Protein AF-A0A2E9A7Q0-F1 (afdb_monomer_lite)

Foldseek 3Di:
DPPDDDDPCCVPPPVNVVCCVVPPLVPDDDDQDDCVQAVDQQDWDWGDSDPDIDIDGHD

pLDDT: mean 88.86, std 8.16, range [49.19, 94.94]

Sequence (59 aa):
MRGDSVGSDRYTCTDYLQREYQNVWHTVWNIGGVAYQMPEPGDYLTTELGIDSIIMARQ

Structure (mmCIF, N/CA/C/O backbone):
data_AF-A0A2E9A7Q0-F1
#
_entry.id   AF-A0A2E9A7Q0-F1
#
loop_
_atom_site.group_PDB
_atom_site.id
_atom_site.type_symbol
_atom_site.label_atom_id
_atom_site.label_alt_id
_atom_site.label_comp_id
_atom_site.label_asym_id
_atom_site.label_entity_id
_atom_site.label_seq_id
_atom_site.pdbx_PDB_ins_code
_atom_site.Cartn_x
_atom_site.Cartn_y
_atom_site.Cartn_z
_atom_site.occupancy
_atom_site.B_iso_or_equiv
_atom_site.auth_seq_id
_atom_site.auth_comp_id
_atom_site.auth_asym_id
_atom_site.auth_atom_id
_atom_site.pdbx_PDB_model_num
ATOM 1 N N . MET A 1 1 ? 29.543 -0.367 -7.148 1.00 49.19 1 MET A N 1
ATOM 2 C CA . MET A 1 1 ? 28.171 -0.197 -7.673 1.00 49.19 1 MET A CA 1
ATOM 3 C C . MET A 1 1 ? 28.126 -0.828 -9.054 1.00 49.19 1 MET A C 1
ATOM 5 O O . MET A 1 1 ? 28.974 -0.474 -9.863 1.00 49.19 1 MET A O 1
ATOM 9 N N . ARG A 1 2 ? 27.243 -1.808 -9.305 1.00 61.69 2 ARG A N 1
ATOM 10 C CA . ARG A 1 2 ? 27.041 -2.341 -10.665 1.00 61.69 2 ARG A CA 1
ATOM 11 C C . ARG A 1 2 ? 26.417 -1.218 -11.493 1.00 61.69 2 ARG A C 1
ATOM 13 O O . ARG A 1 2 ? 25.356 -0.734 -11.123 1.00 61.69 2 ARG A O 1
ATOM 20 N N . GLY A 1 3 ? 27.125 -0.731 -12.508 1.00 66.12 3 GLY A N 1
ATOM 21 C CA . GLY A 1 3 ? 26.729 0.409 -13.343 1.00 66.12 3 GLY A CA 1
ATOM 22 C C . GLY A 1 3 ? 25.597 0.086 -14.316 1.00 66.12 3 GLY A C 1
ATOM 23 O O . GLY A 1 3 ? 25.689 0.440 -15.487 1.00 66.12 3 GLY A O 1
ATOM 24 N N . ASP A 1 4 ? 24.567 -0.617 -13.850 1.00 77.00 4 ASP A N 1
ATOM 25 C CA . ASP A 1 4 ? 23.412 -0.970 -14.664 1.00 77.00 4 ASP A CA 1
ATOM 26 C C . ASP A 1 4 ? 22.596 0.303 -14.908 1.00 77.00 4 ASP A C 1
ATOM 28 O O . ASP A 1 4 ? 22.141 0.965 -13.969 1.00 77.00 4 ASP A O 1
ATOM 32 N N . SER A 1 5 ? 22.442 0.680 -16.177 1.00 75.12 5 SER A N 1
ATOM 33 C CA . SER A 1 5 ? 21.632 1.832 -16.552 1.00 75.12 5 SER A CA 1
ATOM 34 C C . SER A 1 5 ? 20.169 1.567 -16.198 1.00 75.12 5 SER A C 1
ATOM 36 O O . SER A 1 5 ? 19.596 0.520 -16.507 1.00 75.12 5 SER A O 1
ATOM 38 N N . VAL A 1 6 ? 19.541 2.528 -15.522 1.00 79.75 6 VAL A N 1
ATOM 39 C CA . VAL A 1 6 ? 18.094 2.502 -15.310 1.00 79.75 6 VAL A CA 1
ATOM 40 C C . VAL A 1 6 ? 17.441 2.889 -16.633 1.00 79.75 6 VAL A C 1
ATOM 42 O O . VAL A 1 6 ? 17.481 4.051 -17.031 1.00 79.75 6 VAL A O 1
ATOM 45 N N . GLY A 1 7 ? 16.899 1.896 -17.339 1.00 84.75 7 GLY A N 1
ATOM 46 C CA . GLY A 1 7 ? 16.172 2.111 -18.587 1.00 84.75 7 GLY A CA 1
ATOM 47 C C . GLY A 1 7 ? 14.903 2.943 -18.371 1.00 84.75 7 GLY A C 1
ATOM 48 O O . GLY A 1 7 ? 14.213 2.799 -17.361 1.00 84.75 7 GLY A O 1
ATOM 49 N N . SER A 1 8 ? 14.597 3.834 -19.322 1.00 86.25 8 SER A N 1
ATOM 50 C CA . SER A 1 8 ? 13.389 4.680 -19.282 1.00 86.25 8 SER A CA 1
ATOM 51 C C . SER A 1 8 ? 12.093 3.885 -19.492 1.00 86.25 8 SER A C 1
ATOM 53 O O . SER A 1 8 ? 11.000 4.381 -19.208 1.00 86.25 8 SER A O 1
ATOM 55 N N . ASP A 1 9 ? 12.203 2.658 -19.995 1.00 87.00 9 ASP A N 1
ATOM 56 C CA . ASP A 1 9 ? 11.100 1.725 -20.200 1.00 87.00 9 ASP A CA 1
ATOM 57 C C . ASP A 1 9 ? 10.398 1.376 -18.884 1.00 87.00 9 ASP A C 1
ATOM 59 O O . ASP A 1 9 ? 9.179 1.241 -18.877 1.00 87.00 9 ASP A O 1
ATOM 63 N N . ARG A 1 10 ? 11.117 1.360 -17.754 1.00 86.50 10 ARG A N 1
ATOM 64 C CA . ARG A 1 10 ? 10.531 1.113 -16.423 1.00 86.50 10 ARG A CA 1
ATOM 65 C C . ARG A 1 10 ? 9.403 2.076 -16.046 1.00 86.50 10 ARG A C 1
ATOM 67 O O . ARG A 1 10 ? 8.534 1.717 -15.266 1.00 86.50 10 ARG A O 1
ATOM 74 N N . TYR A 1 11 ? 9.414 3.290 -16.594 1.00 88.19 11 TYR A N 1
ATOM 75 C CA . TYR A 1 11 ? 8.449 4.342 -16.257 1.00 88.19 11 TYR A CA 1
ATOM 76 C C . TYR A 1 11 ? 7.384 4.568 -17.335 1.00 88.19 11 TYR A C 1
ATOM 78 O O . TYR A 1 11 ? 6.447 5.329 -17.118 1.00 88.19 11 TYR A O 1
ATOM 86 N N . THR A 1 12 ? 7.541 3.959 -18.514 1.00 91.25 12 THR A N 1
ATOM 87 C CA . THR A 1 12 ? 6.706 4.252 -19.695 1.00 91.25 12 THR A CA 1
ATOM 88 C C . THR A 1 12 ? 6.122 3.008 -20.359 1.00 91.25 12 THR A C 1
ATOM 90 O O . THR A 1 12 ? 5.126 3.108 -21.072 1.00 91.25 1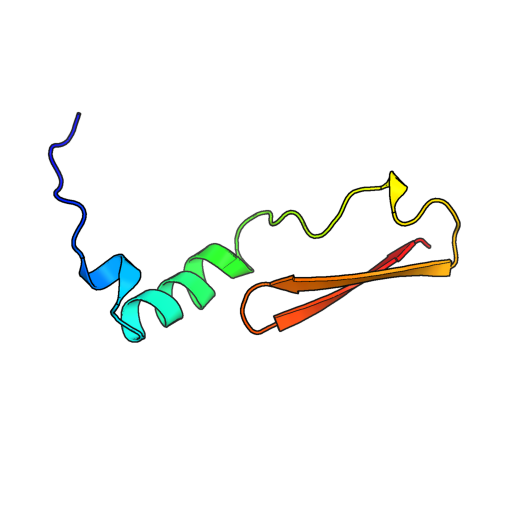2 THR A O 1
ATOM 93 N N . CYS A 1 13 ? 6.703 1.829 -20.128 1.00 94.50 13 CYS A N 1
ATOM 94 C CA . CYS A 1 13 ? 6.270 0.578 -20.732 1.00 94.50 13 CYS A CA 1
ATOM 95 C C . CYS A 1 13 ? 5.156 -0.080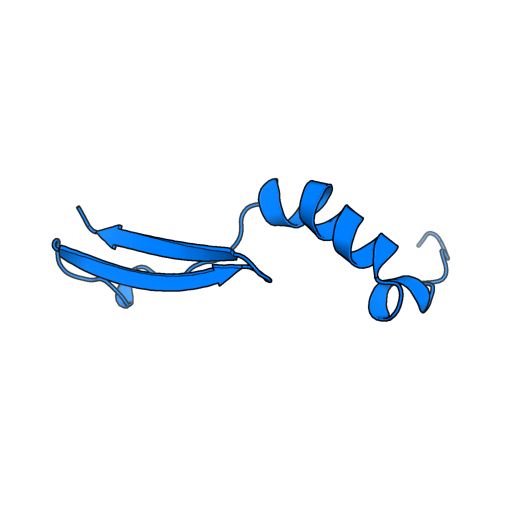 -19.909 1.00 94.50 13 CYS A C 1
ATOM 97 O O . CYS A 1 13 ? 5.367 -0.513 -18.775 1.00 94.50 13 CYS A O 1
ATOM 99 N N . THR A 1 14 ? 3.977 -0.228 -20.511 1.00 92.94 1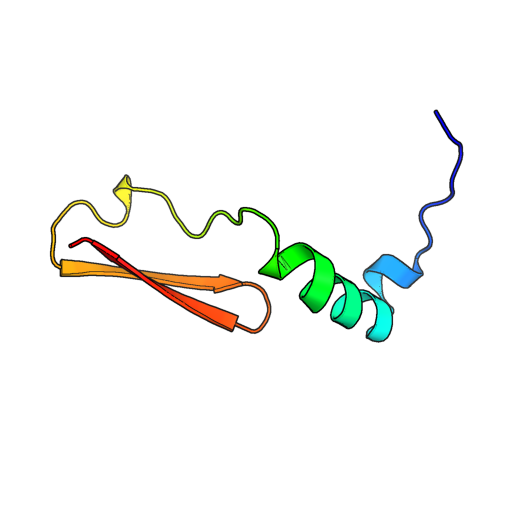4 THR A N 1
ATOM 100 C CA . THR A 1 14 ? 2.823 -0.885 -19.881 1.00 92.94 14 THR A CA 1
ATOM 101 C C . THR A 1 14 ? 3.101 -2.348 -19.522 1.00 92.94 14 THR A C 1
ATOM 103 O O . THR A 1 14 ? 2.715 -2.788 -18.443 1.00 92.94 14 THR A O 1
ATOM 106 N N . ASP A 1 15 ? 3.834 -3.089 -20.358 1.00 94.06 15 ASP A N 1
ATOM 107 C CA . ASP A 1 15 ? 4.192 -4.489 -20.075 1.00 94.06 15 ASP A CA 1
ATOM 108 C C . ASP A 1 15 ? 5.165 -4.608 -18.893 1.00 94.06 15 ASP A C 1
ATOM 110 O O . ASP A 1 15 ? 5.215 -5.630 -18.204 1.00 94.06 15 ASP A O 1
ATOM 114 N N . TYR A 1 16 ? 5.985 -3.579 -18.655 1.00 93.06 16 TYR A N 1
ATOM 115 C CA . TYR A 1 16 ? 6.830 -3.515 -17.465 1.00 93.06 16 TYR A CA 1
ATOM 116 C C . TYR A 1 16 ? 5.967 -3.315 -16.214 1.00 93.06 16 TYR A C 1
ATOM 118 O O . TYR A 1 16 ? 6.071 -4.106 -15.278 1.00 93.06 16 TYR A O 1
ATOM 126 N N . LEU A 1 17 ? 5.039 -2.353 -16.254 1.00 92.94 17 LEU A N 1
ATOM 127 C CA . LEU A 1 17 ? 4.097 -2.090 -15.164 1.00 92.94 17 LEU A CA 1
ATOM 128 C C . LEU A 1 17 ? 3.258 -3.328 -14.806 1.00 92.94 17 LEU A C 1
ATOM 130 O O . LEU A 1 17 ? 3.131 -3.664 -13.631 1.00 92.94 17 LEU A O 1
ATOM 134 N N . GLN A 1 18 ? 2.723 -4.044 -15.801 1.00 92.56 18 GLN A N 1
ATOM 135 C CA . GLN A 1 18 ? 1.947 -5.270 -15.566 1.00 92.56 18 GLN A CA 1
ATOM 136 C C . GLN A 1 18 ? 2.768 -6.345 -14.841 1.00 92.56 18 GLN A C 1
ATOM 138 O O . GLN A 1 18 ? 2.270 -7.001 -13.925 1.00 92.56 18 GLN A O 1
ATOM 143 N N . ARG A 1 19 ? 4.043 -6.509 -15.216 1.00 93.62 19 ARG A N 1
ATOM 144 C CA . ARG A 1 19 ? 4.945 -7.463 -14.559 1.00 93.62 19 ARG A CA 1
ATOM 145 C C . ARG A 1 19 ? 5.292 -7.039 -13.139 1.00 93.62 19 ARG A C 1
ATOM 147 O O . ARG A 1 19 ? 5.340 -7.905 -12.267 1.00 93.62 19 ARG A O 1
ATOM 154 N N . GLU A 1 20 ? 5.520 -5.751 -12.889 1.00 93.62 20 GLU A N 1
ATOM 155 C CA . GLU A 1 20 ? 5.720 -5.247 -11.525 1.00 93.62 20 GLU A CA 1
ATOM 156 C C . GLU A 1 20 ? 4.486 -5.485 -10.660 1.00 93.62 20 GLU A C 1
ATOM 158 O O . GLU A 1 20 ? 4.616 -5.913 -9.515 1.00 93.62 20 GLU A O 1
ATOM 163 N N . TYR A 1 21 ? 3.292 -5.272 -11.212 1.00 92.00 21 TYR A N 1
ATOM 164 C CA . TYR A 1 21 ? 2.033 -5.515 -10.510 1.00 92.00 21 TYR A CA 1
ATOM 165 C C . TYR A 1 21 ? 1.919 -6.948 -10.003 1.00 92.00 21 TYR A C 1
ATOM 167 O O . TYR A 1 21 ? 1.756 -7.175 -8.806 1.00 92.00 21 TYR A O 1
ATOM 175 N N . GLN A 1 22 ? 2.132 -7.909 -10.898 1.00 91.38 22 GLN A N 1
ATOM 176 C CA . GLN A 1 22 ? 2.023 -9.332 -10.585 1.00 91.38 22 GLN A CA 1
ATOM 177 C C . GLN A 1 22 ? 3.124 -9.835 -9.644 1.00 91.38 22 GLN A C 1
ATOM 179 O O . GLN A 1 22 ? 2.867 -10.676 -8.787 1.00 91.38 22 GLN A O 1
ATOM 184 N N . ASN A 1 23 ? 4.362 -9.365 -9.821 1.00 94.62 23 ASN A N 1
ATOM 185 C CA . ASN A 1 23 ? 5.521 -9.979 -9.165 1.00 94.62 23 ASN A CA 1
ATOM 186 C C . ASN A 1 23 ? 6.033 -9.206 -7.948 1.00 94.62 23 ASN A C 1
ATOM 188 O O . ASN A 1 23 ? 6.773 -9.781 -7.152 1.00 94.62 23 ASN A O 1
ATOM 192 N N . VAL A 1 24 ? 5.673 -7.929 -7.802 1.00 94.00 24 VAL A N 1
ATOM 193 C CA . VAL A 1 24 ? 6.144 -7.063 -6.713 1.00 94.00 24 VAL A CA 1
ATOM 194 C C . VAL A 1 24 ? 4.966 -6.589 -5.884 1.00 94.00 24 VAL A C 1
ATOM 196 O O . VAL A 1 24 ? 4.863 -6.949 -4.717 1.00 94.00 24 VAL A O 1
ATOM 199 N N . TRP A 1 25 ? 4.051 -5.816 -6.469 1.00 92.75 25 TRP A N 1
ATOM 200 C CA . TRP A 1 25 ? 3.035 -5.108 -5.689 1.00 92.75 25 TRP A CA 1
ATOM 201 C C . TRP A 1 25 ? 2.112 -6.057 -4.909 1.00 92.75 25 TRP A C 1
ATOM 203 O O . TRP A 1 25 ? 1.745 -5.737 -3.786 1.00 92.75 25 TRP A O 1
ATOM 213 N N . HIS A 1 26 ? 1.823 -7.257 -5.419 1.00 90.56 26 HIS A N 1
ATOM 214 C CA . HIS A 1 26 ? 1.033 -8.273 -4.701 1.00 90.56 26 HIS A CA 1
ATOM 215 C C . HIS A 1 26 ? 1.833 -9.202 -3.777 1.00 90.56 26 HIS A C 1
ATOM 217 O O . HIS A 1 26 ? 1.240 -9.964 -3.016 1.00 90.56 26 HIS A O 1
ATOM 223 N N . THR A 1 27 ? 3.163 -9.177 -3.837 1.00 92.56 27 THR A N 1
ATOM 224 C CA . THR A 1 27 ? 4.027 -10.126 -3.111 1.00 92.56 27 THR A CA 1
ATOM 225 C C . THR A 1 27 ? 4.792 -9.481 -1.958 1.00 92.56 27 THR A C 1
ATOM 227 O O . THR A 1 27 ? 5.328 -10.187 -1.101 1.00 92.56 27 THR A O 1
ATOM 230 N N . VAL A 1 28 ? 4.844 -8.147 -1.917 1.00 94.94 28 VAL A N 1
ATOM 231 C CA . VAL A 1 28 ? 5.555 -7.373 -0.893 1.00 94.94 28 VAL A CA 1
ATOM 232 C C . VAL A 1 28 ? 4.614 -6.784 0.156 1.00 94.94 28 VAL A C 1
ATOM 234 O O . VAL A 1 28 ? 3.399 -6.696 -0.016 1.00 94.94 28 VAL A O 1
ATOM 237 N N . TRP A 1 29 ? 5.201 -6.333 1.264 1.00 94.56 29 TRP A N 1
ATOM 238 C CA . TRP A 1 29 ? 4.489 -5.590 2.296 1.00 94.56 29 TRP A CA 1
ATOM 239 C C . TRP A 1 29 ? 4.247 -4.147 1.851 1.00 94.56 29 TRP A C 1
ATOM 241 O O . TRP A 1 29 ? 5.174 -3.338 1.815 1.00 94.56 29 TRP A O 1
ATOM 251 N N . ASN A 1 30 ? 2.990 -3.828 1.548 1.00 93.19 30 ASN A N 1
ATOM 252 C CA . ASN A 1 30 ? 2.548 -2.474 1.232 1.00 93.19 30 ASN A CA 1
ATOM 253 C C . ASN A 1 30 ? 1.947 -1.802 2.468 1.00 93.19 30 ASN A C 1
ATOM 255 O O . ASN A 1 30 ? 1.296 -2.444 3.294 1.00 93.19 30 ASN A O 1
ATOM 259 N N . ILE A 1 31 ? 2.142 -0.491 2.586 1.00 92.56 31 ILE A N 1
ATOM 260 C CA . ILE A 1 31 ? 1.562 0.300 3.670 1.00 92.56 31 ILE A CA 1
ATOM 261 C C . ILE A 1 31 ? 0.178 0.767 3.222 1.00 92.56 31 ILE A C 1
ATOM 263 O O . ILE A 1 31 ? 0.069 1.675 2.406 1.00 92.56 31 ILE A O 1
ATOM 267 N N . GLY A 1 32 ? -0.874 0.148 3.759 1.00 90.00 32 GLY A N 1
ATOM 268 C CA . GLY A 1 32 ? -2.253 0.541 3.455 1.00 90.00 32 GLY A CA 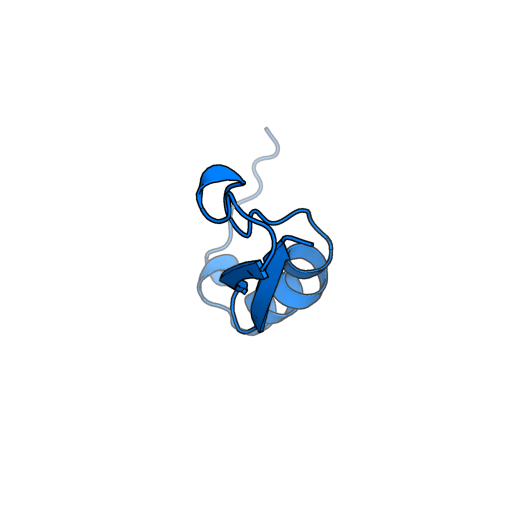1
ATOM 269 C C . GLY A 1 32 ? -2.748 1.745 4.262 1.00 90.00 32 GLY A C 1
ATOM 270 O O . GLY A 1 32 ? -3.579 2.512 3.783 1.00 90.00 32 GLY A O 1
ATOM 271 N N . GLY A 1 33 ? -2.239 1.919 5.482 1.00 89.56 33 GLY A N 1
ATOM 272 C CA . GLY A 1 33 ? -2.653 2.963 6.415 1.00 89.56 33 GLY A CA 1
ATOM 273 C C . GLY A 1 33 ? -1.948 2.824 7.761 1.00 89.56 33 GLY A C 1
ATOM 274 O O . GLY A 1 33 ? -1.168 1.893 7.977 1.00 89.56 33 GLY A O 1
ATOM 275 N N . VAL A 1 34 ? -2.213 3.755 8.675 1.00 90.06 34 VAL A N 1
ATOM 276 C CA . VAL A 1 34 ? -1.654 3.746 10.034 1.00 90.06 34 VAL A CA 1
ATOM 277 C C . VAL A 1 34 ? -2.741 3.462 11.061 1.00 90.06 34 VAL A C 1
ATOM 279 O O . VAL A 1 34 ? -3.873 3.915 10.928 1.00 90.06 34 VAL A O 1
ATOM 282 N N . ALA A 1 35 ? -2.390 2.749 12.134 1.00 87.31 35 ALA A N 1
ATOM 283 C CA . ALA A 1 35 ? -3.353 2.306 13.146 1.00 87.31 35 ALA A CA 1
ATOM 284 C C . ALA A 1 35 ? -4.181 3.446 13.771 1.00 87.31 35 ALA A C 1
ATOM 286 O O . ALA A 1 35 ? -5.326 3.219 14.146 1.00 87.31 35 ALA A O 1
ATOM 287 N N . TYR A 1 36 ? -3.626 4.661 13.842 1.00 89.25 36 TYR A N 1
ATOM 288 C CA . TYR A 1 36 ? -4.313 5.851 14.354 1.00 89.25 36 TYR A CA 1
ATOM 289 C C . TYR A 1 36 ? -5.531 6.277 13.514 1.00 89.25 36 TYR A C 1
ATOM 291 O O . TYR A 1 36 ? -6.415 6.946 14.030 1.00 89.25 36 TYR A O 1
ATOM 299 N N . GLN A 1 37 ? -5.603 5.884 12.238 1.00 87.31 37 GLN A N 1
ATOM 300 C CA . GLN A 1 37 ? -6.746 6.196 11.370 1.00 87.31 37 GLN A CA 1
ATOM 301 C C . GLN A 1 37 ? -7.989 5.348 11.684 1.00 87.31 37 GLN A C 1
ATOM 303 O O . GLN A 1 37 ? -9.065 5.674 11.200 1.00 87.31 37 GLN A O 1
ATOM 308 N N . MET A 1 38 ? -7.842 4.268 12.463 1.00 90.12 38 MET A N 1
ATOM 309 C CA . MET A 1 38 ? -8.916 3.339 12.841 1.00 90.12 38 MET A CA 1
ATOM 310 C C . MET A 1 38 ? -8.763 2.945 14.323 1.00 90.12 38 MET A C 1
ATOM 312 O O . MET A 1 38 ? -8.278 1.835 14.621 1.00 90.12 38 MET A O 1
ATOM 316 N N . PRO A 1 39 ? -9.045 3.885 15.247 1.00 88.31 39 PRO A N 1
ATOM 317 C CA . PRO A 1 39 ? -8.850 3.684 16.678 1.00 88.31 39 PRO A CA 1
ATOM 318 C C . PRO A 1 39 ? -9.845 2.698 17.297 1.00 88.31 39 PRO A C 1
ATOM 320 O O . PRO A 1 39 ? -9.454 1.965 18.207 1.00 88.31 39 PRO A O 1
ATOM 323 N N . GLU A 1 40 ? -11.093 2.657 16.827 1.00 90.19 40 GLU A N 1
ATOM 324 C CA . GLU A 1 40 ? -12.163 1.881 17.455 1.00 90.19 40 GLU A CA 1
ATOM 325 C C . GLU A 1 40 ? -12.539 0.636 16.626 1.00 90.19 40 GLU A C 1
ATOM 327 O O . GLU A 1 40 ? -12.419 0.632 15.396 1.00 90.19 40 GLU A O 1
ATOM 332 N N . PRO A 1 41 ? -12.982 -0.462 17.269 1.00 89.75 41 PRO A N 1
ATOM 333 C CA . PRO A 1 41 ? -13.556 -1.603 16.560 1.00 89.75 41 PRO A CA 1
ATOM 334 C C . PRO A 1 41 ? -14.782 -1.183 15.742 1.00 89.75 41 PRO A C 1
ATOM 336 O O . PRO A 1 41 ? -15.697 -0.549 16.263 1.00 89.75 41 PRO A O 1
ATOM 339 N N . GLY A 1 42 ? -14.813 -1.561 14.465 1.00 90.06 42 GLY A N 1
ATOM 340 C CA . GLY A 1 42 ? -15.840 -1.140 13.508 1.00 90.06 42 GLY A CA 1
ATOM 341 C C . GLY A 1 42 ? -15.400 -0.015 12.570 1.00 90.06 42 GLY A C 1
ATOM 342 O O . GLY A 1 42 ? -16.013 0.150 11.512 1.00 90.06 42 GLY A O 1
ATOM 343 N N . ASP A 1 43 ? -14.310 0.690 12.885 1.00 91.44 43 ASP A N 1
ATOM 344 C CA . ASP A 1 43 ? -13.692 1.610 11.936 1.00 91.44 43 ASP A CA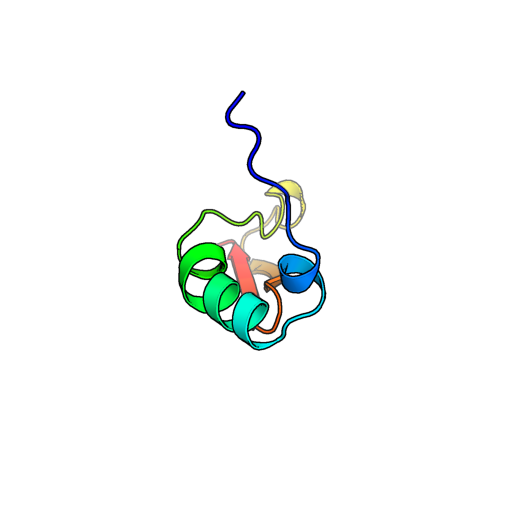 1
ATOM 345 C C . ASP A 1 43 ? -13.130 0.835 10.741 1.00 91.44 43 ASP A C 1
ATOM 347 O O . ASP A 1 43 ? -12.656 -0.302 10.868 1.00 91.44 43 ASP A O 1
ATOM 351 N N . TYR A 1 44 ? -13.159 1.465 9.568 1.00 92.69 44 TYR A N 1
ATOM 352 C CA . TYR A 1 44 ? -12.569 0.927 8.349 1.00 92.69 44 TYR A CA 1
ATOM 353 C C . TYR A 1 44 ? -11.866 2.018 7.542 1.00 92.69 44 TYR A C 1
ATOM 355 O O . TYR A 1 44 ? -12.236 3.190 7.582 1.00 92.69 44 TYR A O 1
ATOM 363 N N . LEU A 1 45 ? -10.848 1.612 6.789 1.00 93.00 45 LEU A N 1
ATOM 364 C CA . LEU A 1 45 ? -10.096 2.457 5.872 1.00 93.00 45 LEU A CA 1
ATOM 365 C C . LEU A 1 45 ? -10.079 1.810 4.492 1.00 93.00 45 LEU A C 1
ATOM 367 O O . LEU A 1 45 ? -9.774 0.626 4.350 1.00 93.00 45 LEU A O 1
ATOM 371 N N . THR A 1 46 ? -10.367 2.611 3.475 1.00 93.81 46 THR A N 1
ATOM 372 C CA . THR A 1 46 ? -10.206 2.249 2.066 1.00 93.81 46 THR A CA 1
ATOM 373 C C . THR A 1 46 ? -8.891 2.822 1.553 1.00 93.81 46 THR A C 1
ATOM 375 O O . THR A 1 46 ? -8.623 4.009 1.748 1.00 93.81 46 THR A O 1
ATOM 378 N N . THR A 1 47 ? -8.077 2.001 0.902 1.00 93.44 47 THR A N 1
ATOM 379 C CA . THR A 1 47 ? -6.808 2.418 0.299 1.00 93.44 47 THR A CA 1
ATOM 380 C C . THR A 1 47 ? -6.655 1.813 -1.087 1.00 93.44 47 THR A C 1
ATOM 382 O O . THR A 1 47 ? -7.160 0.722 -1.348 1.00 93.44 47 THR A O 1
ATOM 385 N N . GLU A 1 48 ? -5.939 2.505 -1.964 1.00 92.81 48 GLU A N 1
ATOM 386 C CA . GLU A 1 48 ? -5.708 2.060 -3.336 1.00 92.81 48 GLU A CA 1
ATOM 387 C C . GLU A 1 48 ? -4.292 1.493 -3.467 1.00 92.81 48 GLU A C 1
ATOM 389 O O . GLU A 1 48 ? -3.302 2.183 -3.210 1.00 92.81 48 GLU A O 1
ATOM 394 N N . LEU A 1 49 ? -4.189 0.238 -3.905 1.00 91.38 49 LEU A N 1
ATOM 395 C CA . LEU A 1 49 ? -2.944 -0.410 -4.298 1.00 91.38 49 LEU A CA 1
ATOM 396 C C . LEU A 1 49 ? -2.893 -0.527 -5.826 1.00 91.38 49 LEU A C 1
ATOM 398 O O . LEU A 1 49 ? -3.209 -1.557 -6.431 1.00 91.38 49 LEU A O 1
ATOM 402 N N . GLY A 1 50 ? -2.482 0.566 -6.465 1.00 87.44 50 GLY A N 1
ATOM 403 C CA . GLY A 1 50 ? -2.468 0.667 -7.920 1.00 87.44 50 GLY A CA 1
ATOM 404 C C . GLY A 1 50 ? -3.888 0.672 -8.481 1.00 87.44 50 GLY A C 1
ATOM 405 O O . GLY A 1 50 ? -4.569 1.687 -8.386 1.00 87.44 50 GLY A O 1
ATOM 406 N N . ILE A 1 51 ? -4.305 -0.442 -9.086 1.00 87.94 51 ILE A N 1
ATOM 407 C CA . ILE A 1 51 ? -5.655 -0.625 -9.649 1.00 87.94 51 ILE A CA 1
ATOM 408 C C . ILE A 1 51 ? -6.610 -1.380 -8.713 1.00 87.94 51 ILE A C 1
ATOM 410 O O . ILE A 1 51 ? -7.792 -1.493 -9.032 1.00 87.94 51 ILE A O 1
ATOM 414 N N . ASP A 1 52 ? -6.108 -1.894 -7.588 1.00 91.31 52 ASP A N 1
ATOM 415 C CA . ASP A 1 52 ? -6.897 -2.638 -6.609 1.00 91.31 52 ASP A CA 1
ATOM 416 C C . ASP A 1 52 ? -7.300 -1.724 -5.448 1.00 91.31 52 ASP A C 1
ATOM 418 O O . ASP A 1 52 ? -6.448 -1.078 -4.835 1.00 91.31 52 ASP A O 1
ATOM 422 N N . SER A 1 53 ? -8.580 -1.742 -5.080 1.00 93.88 53 SER A N 1
ATOM 423 C CA . SER A 1 53 ? -9.089 -1.061 -3.884 1.00 93.88 53 SER A CA 1
ATOM 424 C C . SER A 1 53 ? -9.170 -2.040 -2.710 1.00 93.88 53 SER A C 1
ATOM 426 O O . SER A 1 53 ? -9.807 -3.092 -2.799 1.00 93.88 53 SER A O 1
ATOM 428 N N . ILE A 1 54 ? -8.543 -1.697 -1.586 1.00 93.75 54 ILE A N 1
ATOM 429 C CA . ILE A 1 54 ? -8.432 -2.540 -0.390 1.00 93.75 54 ILE A CA 1
ATOM 430 C C . ILE A 1 54 ? -9.198 -1.894 0.766 1.00 93.75 54 ILE A C 1
ATOM 432 O O . ILE A 1 54 ? -8.986 -0.725 1.085 1.00 93.75 54 ILE A O 1
ATOM 436 N N . ILE A 1 55 ? -10.041 -2.679 1.443 1.00 94.44 55 ILE A N 1
ATOM 437 C CA . ILE A 1 55 ? -10.712 -2.280 2.687 1.00 94.44 55 ILE A CA 1
ATOM 438 C C . ILE A 1 55 ? -10.016 -2.963 3.864 1.00 94.44 55 ILE A C 1
ATOM 440 O O . ILE A 1 55 ? -9.972 -4.189 3.946 1.00 94.44 55 ILE A O 1
ATOM 444 N N . MET A 1 56 ? -9.502 -2.168 4.798 1.00 93.31 56 MET A N 1
ATOM 445 C CA . MET A 1 56 ? -9.020 -2.632 6.097 1.00 93.31 56 MET A CA 1
ATOM 446 C C . MET A 1 56 ? -10.070 -2.299 7.149 1.00 93.31 56 MET A C 1
ATOM 448 O O . MET A 1 56 ? -10.522 -1.162 7.209 1.00 93.31 56 MET A O 1
ATOM 452 N N . ALA A 1 57 ? -10.435 -3.263 7.992 1.00 92.19 57 ALA A N 1
ATOM 453 C CA . ALA A 1 57 ? -11.395 -3.074 9.078 1.00 92.19 57 ALA A CA 1
ATOM 454 C C . ALA A 1 57 ? -10.768 -3.450 10.426 1.00 92.19 57 ALA A C 1
ATOM 456 O O . ALA A 1 57 ? -10.024 -4.432 10.517 1.00 92.19 57 ALA A O 1
ATOM 457 N N . ARG A 1 58 ? -11.055 -2.667 11.471 1.00 90.62 58 ARG A N 1
ATOM 458 C CA . ARG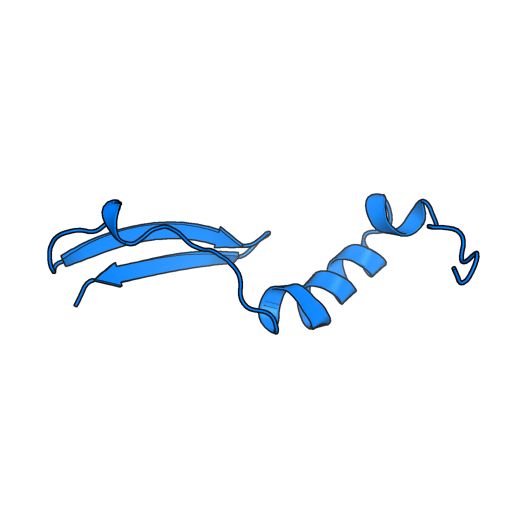 A 1 58 ? -10.653 -2.975 12.847 1.00 90.62 58 ARG A CA 1
ATOM 459 C C . ARG A 1 58 ? -11.715 -3.886 13.460 1.00 90.62 58 ARG A C 1
ATOM 461 O O . ARG A 1 58 ? -12.876 -3.491 13.536 1.00 90.62 58 ARG A O 1
ATOM 468 N N . GLN A 1 59 ? -11.311 -5.087 13.875 1.00 83.94 59 GLN A N 1
ATOM 469 C CA . GLN A 1 59 ? -12.160 -6.035 14.609 1.00 83.94 59 GLN A CA 1
ATOM 470 C C . GLN A 1 59 ? -11.968 -5.919 16.118 1.00 83.94 59 GLN A C 1
ATOM 472 O O . GLN A 1 59 ? -10.854 -5.520 16.534 1.00 83.94 59 GLN A O 1
#

Radius of gyration: 16.5 Å; chains: 1; bounding box: 44×16×38 Å

Secondary structure (DSSP, 8-state):
-------THHHH-HHHHHHHIIIIITTS------GGG--STT-EEEEEETTEEEEEE--